Protein AF-A0A392TQQ2-F1 (afdb_monomer)

Secondary structure (DSSP, 8-state):
--S--HHHHHHHIIIIIHHHHHHHTT---S-TTT-HHHHHHHHHHHHSHHHHHHSPPHHHHHHHHHHHHHHHHHT-

Nearest PDB structures (foldseek):
  4j2f-assembly1_A-2  TM=9.736E-01  e=4.217E-05  Ricinus communis
  7zzn-assembly1_A-2  TM=9.541E-01  e=2.958E-03  Populus trichocarpa
  8a0p-assembly1_A  TM=9.483E-01  e=2.958E-03  Populus trichocarpa
  7dwe-assembly1_A  TM=9.502E-01  e=3.340E-03  Salix babylonica
  7dwf-assembly2_B  TM=9.554E-01  e=7.355E-03  Salix babylonica

Sequence (76 aa):
GEEIGLVDITGVFIAFWFPVIQEVAGLNVFNNEKFPKLYKWSKDLTNHQVVKEKLPNRETLLAYFRARYESLVASK

Structure (mmCIF, N/CA/C/O backbone):
data_AF-A0A392TQQ2-F1
#
_entry.id   AF-A0A392TQQ2-F1
#
loop_
_atom_site.group_PDB
_atom_site.id
_atom_site.type_symbol
_atom_site.label_atom_id
_atom_site.label_alt_id
_atom_site.label_comp_id
_atom_site.label_asym_id
_atom_site.label_entity_id
_atom_site.label_seq_id
_atom_site.pdbx_PDB_ins_code
_atom_site.Cartn_x
_atom_site.Cartn_y
_atom_site.Cartn_z
_atom_site.occupancy
_atom_site.B_iso_or_equiv
_atom_site.auth_seq_id
_atom_site.auth_co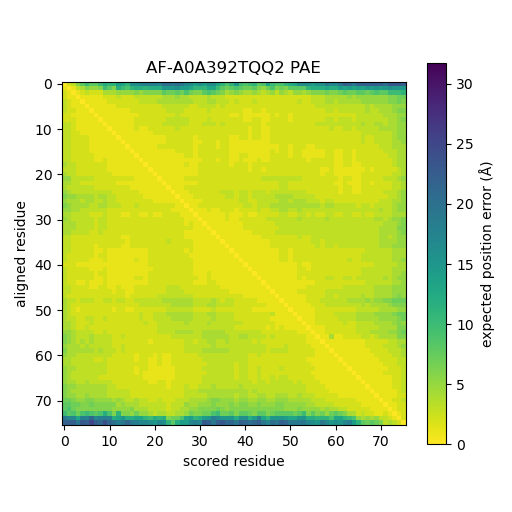mp_id
_atom_site.auth_asym_id
_atom_site.auth_atom_id
_atom_site.pdbx_PDB_model_num
ATOM 1 N N . GLY A 1 1 ? -10.374 4.742 12.629 1.00 66.44 1 GLY A N 1
ATOM 2 C CA . GLY A 1 1 ? -11.596 4.467 13.402 1.00 66.44 1 GLY A CA 1
ATOM 3 C C . GLY A 1 1 ? -11.374 3.208 14.201 1.00 66.44 1 GLY A C 1
ATOM 4 O O . GLY A 1 1 ? -10.252 2.716 14.203 1.00 66.44 1 GLY A O 1
ATOM 5 N N . GLU A 1 2 ? -12.411 2.713 14.863 1.00 82.88 2 GLU A N 1
ATOM 6 C CA . GLU A 1 2 ? -12.371 1.388 15.500 1.00 82.88 2 GLU A CA 1
ATOM 7 C C . GLU A 1 2 ? -12.602 0.269 14.469 1.00 82.88 2 GLU A C 1
ATOM 9 O O . GLU A 1 2 ? -11.992 -0.785 14.575 1.00 82.88 2 GLU A O 1
ATOM 14 N N . GLU A 1 3 ? -13.367 0.555 13.408 1.00 91.81 3 GLU A N 1
ATOM 15 C CA . GLU A 1 3 ? -13.721 -0.382 12.334 1.00 91.81 3 GLU A CA 1
ATOM 16 C C . GLU A 1 3 ? -13.303 0.134 10.946 1.00 91.81 3 GLU A C 1
ATOM 18 O O . GLU A 1 3 ? -13.085 1.337 10.756 1.00 91.81 3 GLU A O 1
ATOM 23 N N . ILE A 1 4 ? -13.232 -0.776 9.964 1.00 95.44 4 ILE A N 1
ATOM 24 C CA . ILE A 1 4 ? -12.996 -0.446 8.547 1.00 95.44 4 ILE A CA 1
ATOM 25 C C . ILE A 1 4 ? -14.189 0.338 7.991 1.00 95.44 4 ILE A C 1
ATOM 27 O O . ILE A 1 4 ? -15.318 -0.151 7.972 1.00 95.44 4 ILE A O 1
ATOM 31 N N . GLY A 1 5 ? -13.926 1.535 7.465 1.00 96.50 5 GLY A N 1
ATOM 32 C CA . GLY A 1 5 ? -14.918 2.381 6.807 1.00 96.50 5 GLY A CA 1
ATOM 33 C C . GLY A 1 5 ? -14.664 2.599 5.313 1.00 96.50 5 GLY A C 1
ATOM 34 O O . GLY A 1 5 ? -13.708 2.104 4.716 1.00 96.50 5 GLY A O 1
ATOM 35 N N . LEU A 1 6 ? -15.517 3.419 4.693 1.00 96.75 6 LEU A N 1
ATOM 36 C CA . LEU A 1 6 ? -15.431 3.760 3.266 1.00 96.75 6 LEU A CA 1
ATOM 37 C C . LEU A 1 6 ? -14.073 4.367 2.865 1.00 96.75 6 LEU A C 1
ATOM 39 O O . LEU A 1 6 ? -13.553 4.078 1.784 1.00 96.75 6 LEU A O 1
ATOM 43 N N . VAL A 1 7 ? -13.499 5.207 3.733 1.00 96.25 7 VAL A N 1
ATOM 44 C CA . VAL A 1 7 ? -12.192 5.838 3.489 1.00 96.25 7 VAL A CA 1
ATOM 45 C C . VAL A 1 7 ? -11.072 4.802 3.527 1.00 96.25 7 VAL A C 1
ATOM 47 O O . VAL A 1 7 ? -10.150 4.894 2.726 1.00 96.25 7 VAL A O 1
ATOM 50 N N . ASP A 1 8 ? -11.172 3.785 4.383 1.0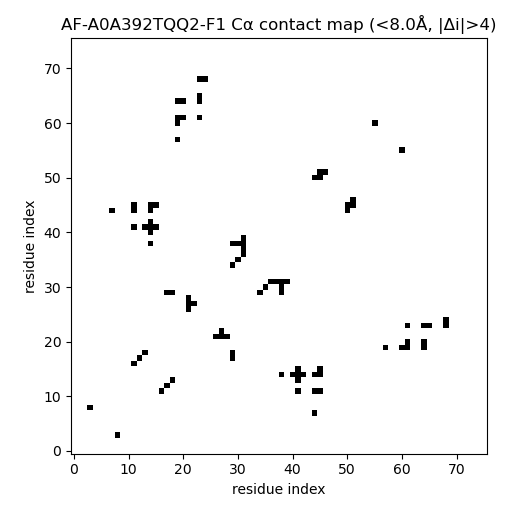0 97.19 8 ASP A N 1
ATOM 51 C CA . ASP A 1 8 ? -10.201 2.692 4.437 1.00 97.19 8 ASP A CA 1
ATOM 52 C C . ASP A 1 8 ? -10.245 1.850 3.158 1.00 97.19 8 ASP A C 1
ATOM 54 O O . ASP A 1 8 ? -9.210 1.579 2.551 1.00 97.19 8 ASP A O 1
ATOM 58 N N . ILE A 1 9 ? -11.455 1.521 2.690 1.00 96.06 9 ILE A N 1
ATOM 59 C CA . ILE A 1 9 ? -11.668 0.763 1.449 1.00 96.06 9 ILE A CA 1
ATOM 60 C C . ILE A 1 9 ? -11.136 1.536 0.241 1.00 96.06 9 ILE A C 1
ATOM 62 O O . ILE A 1 9 ? -10.408 0.979 -0.572 1.00 96.06 9 ILE A O 1
ATOM 66 N N . THR A 1 10 ? -11.460 2.824 0.123 1.00 96.56 10 THR A N 1
ATOM 67 C CA . THR A 1 10 ? -10.979 3.655 -0.996 1.00 96.56 10 THR A CA 1
ATOM 68 C C . THR A 1 10 ? -9.473 3.907 -0.896 1.00 96.56 10 THR A C 1
ATOM 70 O O . THR A 1 10 ? -8.745 3.873 -1.888 1.00 96.56 10 THR A O 1
ATOM 73 N N . GLY A 1 11 ? -8.987 4.140 0.321 1.00 97.00 11 GLY A N 1
ATOM 74 C CA . GLY A 1 11 ? -7.597 4.450 0.609 1.00 97.00 11 GLY A CA 1
ATOM 75 C C . GLY A 1 11 ? -6.656 3.255 0.463 1.00 97.00 11 GLY A C 1
ATOM 76 O O . GLY A 1 11 ? -5.449 3.459 0.334 1.00 97.00 11 GLY A O 1
ATOM 77 N N . VAL A 1 12 ? -7.165 2.020 0.430 1.00 96.69 12 VAL A N 1
ATOM 78 C CA . VAL A 1 12 ? -6.341 0.805 0.338 1.00 96.69 12 VAL A CA 1
ATOM 79 C C . VAL A 1 12 ? -5.336 0.850 -0.823 1.00 96.69 12 VAL A C 1
ATOM 81 O O . VAL A 1 12 ? -4.235 0.309 -0.713 1.00 96.69 12 VAL A O 1
ATOM 84 N N . PHE A 1 13 ? -5.658 1.577 -1.901 1.00 97.00 13 PHE A N 1
ATOM 85 C CA . PHE A 1 13 ? -4.732 1.868 -2.996 1.00 97.00 13 PHE A CA 1
ATOM 86 C C . PHE A 1 13 ? -3.421 2.508 -2.507 1.00 97.00 13 PHE A C 1
ATOM 88 O O . PHE A 1 13 ? -2.335 2.033 -2.841 1.00 97.00 13 PHE A O 1
ATOM 95 N N . ILE A 1 14 ? -3.516 3.546 -1.671 1.00 97.81 14 ILE A N 1
ATOM 96 C CA . ILE A 1 14 ? -2.372 4.235 -1.058 1.00 97.81 14 ILE A CA 1
ATOM 97 C C . ILE A 1 14 ? -1.630 3.289 -0.116 1.00 97.81 14 ILE A C 1
ATOM 99 O O . ILE A 1 14 ? -0.404 3.309 -0.053 1.00 97.81 14 ILE A O 1
ATOM 103 N N . ALA A 1 15 ? -2.366 2.461 0.625 1.00 97.12 15 ALA A N 1
ATOM 104 C CA . ALA A 1 15 ? -1.773 1.608 1.641 1.00 97.12 15 ALA A CA 1
ATOM 105 C C . ALA A 1 15 ? -0.983 0.424 1.062 1.00 97.12 15 ALA A C 1
ATOM 107 O O . ALA A 1 15 ? 0.021 0.024 1.652 1.00 97.12 15 ALA A O 1
ATOM 108 N N . PHE A 1 16 ? -1.423 -0.130 -0.072 1.00 97.12 16 PHE A N 1
ATOM 109 C CA . PHE A 1 16 ? -0.892 -1.386 -0.604 1.00 97.12 16 PHE A CA 1
ATOM 110 C C . PHE A 1 16 ? -0.304 -1.284 -2.020 1.00 97.12 16 PHE A C 1
ATOM 112 O O . PHE A 1 16 ? 0.821 -1.732 -2.236 1.00 97.12 16 PHE A O 1
ATOM 119 N N . TRP A 1 17 ? -1.005 -0.672 -2.981 1.00 97.69 17 TRP A N 1
ATOM 120 C CA . TRP A 1 17 ? -0.537 -0.604 -4.376 1.00 97.69 17 TRP A CA 1
ATOM 121 C C . TRP A 1 17 ? 0.541 0.462 -4.576 1.00 97.69 17 TRP A C 1
ATOM 123 O O . TRP A 1 17 ? 1.549 0.205 -5.233 1.00 97.69 17 TRP A O 1
ATOM 133 N N . PHE A 1 18 ? 0.361 1.649 -3.994 1.00 97.75 18 PHE A N 1
ATOM 134 C CA . PHE A 1 18 ? 1.303 2.755 -4.161 1.00 97.75 18 PHE A CA 1
ATOM 135 C C . PHE A 1 18 ? 2.738 2.425 -3.689 1.00 97.75 18 PHE A C 1
ATOM 137 O O . PHE A 1 18 ? 3.672 2.711 -4.442 1.00 97.75 18 PHE A O 1
ATOM 144 N N . PRO A 1 19 ? 2.960 1.759 -2.531 1.00 96.75 19 PRO A N 1
ATOM 145 C CA . PRO A 1 19 ? 4.291 1.311 -2.118 1.00 96.75 19 PRO A CA 1
ATOM 146 C C . PRO A 1 19 ? 4.978 0.385 -3.130 1.00 96.75 19 PRO A C 1
ATOM 148 O O . PRO A 1 19 ? 6.183 0.497 -3.336 1.00 96.75 19 PRO A O 1
ATOM 151 N N . VAL A 1 20 ? 4.2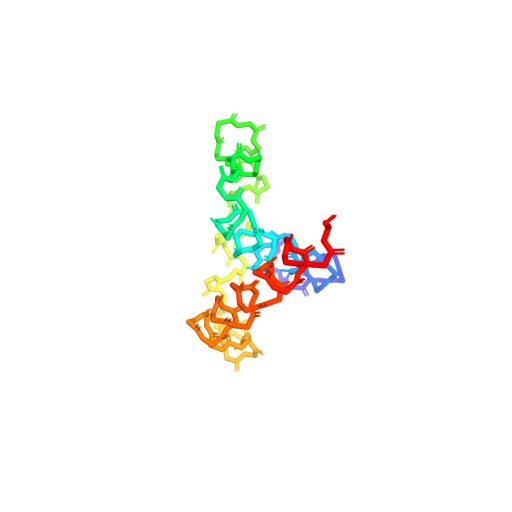22 -0.506 -3.782 1.00 97.44 20 VAL A N 1
ATOM 152 C CA . VAL A 1 20 ? 4.758 -1.410 -4.812 1.00 97.44 20 VAL A CA 1
ATOM 153 C C . VAL A 1 20 ? 5.159 -0.623 -6.058 1.00 97.44 20 VAL A C 1
ATOM 155 O O . VAL A 1 20 ? 6.248 -0.820 -6.588 1.00 97.44 20 VAL A O 1
ATOM 158 N N . ILE A 1 21 ? 4.316 0.313 -6.503 1.00 97.50 21 ILE A N 1
ATOM 159 C CA . ILE A 1 21 ? 4.600 1.150 -7.676 1.00 97.50 21 ILE A CA 1
ATOM 160 C C . ILE A 1 21 ? 5.857 2.000 -7.455 1.00 97.50 21 ILE A C 1
ATOM 162 O O . ILE A 1 21 ? 6.714 2.056 -8.335 1.00 97.50 21 ILE A O 1
ATOM 166 N N . GLN A 1 22 ? 5.991 2.647 -6.291 1.00 97.25 22 GLN A N 1
ATOM 167 C CA . GLN A 1 22 ? 7.168 3.473 -6.017 1.00 97.25 22 GLN A CA 1
ATOM 168 C C . GLN A 1 22 ? 8.443 2.626 -5.889 1.00 97.25 22 GLN A C 1
ATOM 170 O O . GLN A 1 22 ? 9.485 3.071 -6.354 1.00 97.25 22 GLN A O 1
ATOM 175 N N . GLU A 1 23 ? 8.368 1.402 -5.345 1.00 97.06 23 GLU A N 1
ATOM 176 C CA . GLU A 1 23 ? 9.511 0.478 -5.316 1.00 97.06 23 GLU A CA 1
ATOM 177 C C . GLU A 1 23 ? 9.993 0.159 -6.733 1.00 97.06 23 GLU A C 1
ATOM 179 O O . GLU A 1 23 ? 11.180 0.292 -7.020 1.00 97.06 23 GLU A O 1
ATOM 184 N N . VAL A 1 24 ? 9.074 -0.199 -7.636 1.00 97.38 24 VAL A N 1
ATOM 185 C CA . VAL A 1 24 ? 9.406 -0.476 -9.043 1.00 97.38 24 VAL A CA 1
ATOM 186 C C . VAL A 1 24 ? 10.012 0.745 -9.732 1.00 97.38 24 VAL A C 1
ATOM 188 O O . VAL A 1 24 ? 10.953 0.610 -10.509 1.00 97.38 24 VAL A O 1
ATOM 191 N N . ALA A 1 25 ? 9.503 1.938 -9.430 1.00 95.88 25 ALA A N 1
ATOM 192 C CA . ALA A 1 25 ? 10.006 3.185 -9.990 1.00 95.88 25 ALA A CA 1
ATOM 193 C C . ALA A 1 25 ? 11.290 3.709 -9.307 1.00 95.88 25 ALA A C 1
ATOM 195 O O . ALA A 1 25 ? 11.802 4.749 -9.718 1.00 95.88 25 ALA A O 1
ATOM 196 N N . GLY A 1 26 ? 11.800 3.048 -8.258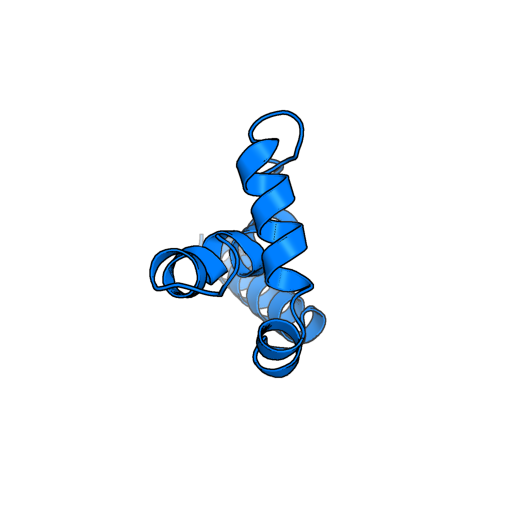 1.00 95.81 26 GLY A N 1
ATOM 197 C CA . GLY A 1 26 ? 12.950 3.529 -7.481 1.00 95.81 26 GLY A CA 1
ATOM 198 C C . GLY A 1 26 ? 12.683 4.834 -6.715 1.00 95.81 26 GLY A C 1
ATOM 199 O O . GLY A 1 26 ? 13.598 5.618 -6.471 1.00 95.81 26 GLY A O 1
ATOM 200 N N . LEU A 1 27 ? 11.425 5.098 -6.360 1.00 96.56 27 LEU A N 1
ATOM 201 C CA . LEU A 1 27 ? 10.969 6.322 -5.707 1.00 96.56 27 LEU A CA 1
ATOM 202 C C . LEU A 1 27 ? 10.725 6.111 -4.207 1.00 96.56 27 LEU A C 1
ATOM 204 O O . LEU A 1 27 ? 10.242 5.070 -3.766 1.00 96.56 27 LEU A O 1
ATOM 208 N N . ASN A 1 28 ? 10.972 7.160 -3.420 1.00 95.88 28 ASN A N 1
ATOM 209 C CA . ASN A 1 28 ? 10.698 7.196 -1.979 1.0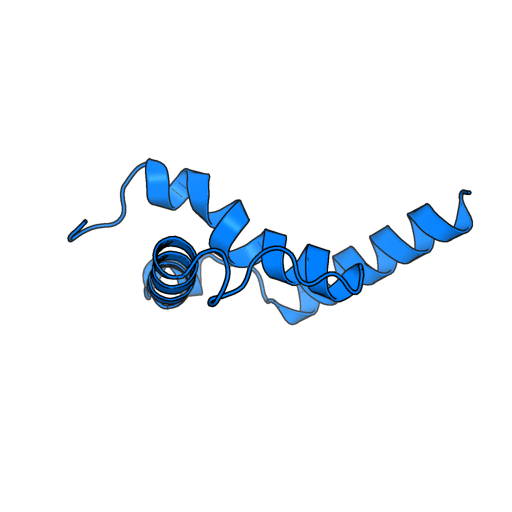0 95.88 28 ASN A CA 1
ATOM 210 C C . ASN A 1 28 ? 9.789 8.389 -1.625 1.00 95.88 28 ASN A C 1
ATOM 212 O O . ASN A 1 28 ? 10.195 9.355 -0.963 1.00 95.88 28 ASN A O 1
ATOM 216 N N . VAL A 1 29 ? 8.560 8.360 -2.150 1.00 96.88 29 VAL A N 1
ATOM 217 C CA . VAL A 1 29 ? 7.576 9.437 -1.963 1.00 96.88 29 VAL A CA 1
ATOM 218 C C . VAL A 1 29 ? 6.786 9.212 -0.681 1.00 96.88 29 VAL A C 1
ATOM 220 O O . VAL A 1 29 ? 6.798 10.075 0.193 1.00 96.88 29 VAL A O 1
ATOM 223 N N . PHE A 1 30 ? 6.132 8.058 -0.547 1.00 97.56 30 PHE A N 1
ATOM 224 C CA . PHE A 1 30 ? 5.338 7.713 0.626 1.00 97.56 30 PHE A CA 1
ATOM 225 C C . PHE A 1 30 ? 6.198 6.974 1.655 1.00 97.56 30 PHE A C 1
ATOM 227 O O . PHE A 1 30 ? 6.538 5.805 1.467 1.00 97.56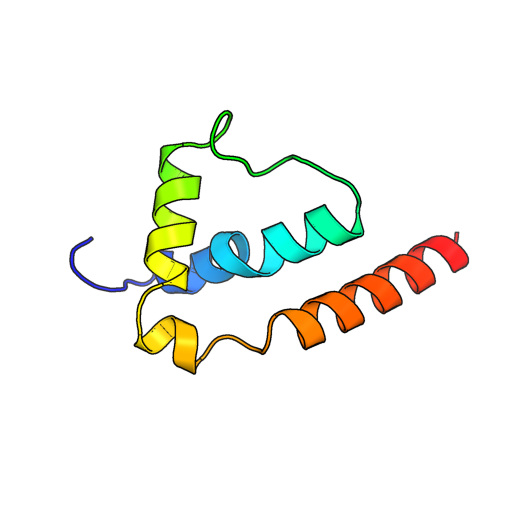 30 PHE A O 1
ATOM 234 N N . ASN A 1 31 ? 6.555 7.671 2.736 1.00 97.19 31 ASN A N 1
ATOM 235 C CA . ASN A 1 31 ? 7.354 7.144 3.839 1.00 97.19 31 ASN A CA 1
ATOM 236 C C . ASN A 1 31 ? 6.946 7.750 5.191 1.00 97.19 31 ASN A C 1
ATOM 238 O O . ASN A 1 31 ? 6.198 8.729 5.258 1.00 97.19 31 ASN A O 1
ATOM 242 N N . ASN A 1 32 ? 7.449 7.147 6.270 1.00 97.75 32 ASN A N 1
ATOM 243 C CA . ASN A 1 32 ? 7.097 7.513 7.639 1.00 97.75 32 ASN A CA 1
ATOM 244 C C . ASN A 1 32 ? 7.562 8.921 8.041 1.00 97.75 32 ASN A C 1
ATOM 246 O O . ASN A 1 32 ? 6.899 9.566 8.842 1.00 97.75 32 ASN A O 1
ATOM 250 N N . GLU A 1 33 ? 8.676 9.410 7.495 1.00 98.00 33 GLU A N 1
ATOM 251 C CA . GLU A 1 33 ? 9.198 10.742 7.828 1.00 98.00 33 GLU A CA 1
ATOM 252 C C . GLU A 1 33 ? 8.290 11.848 7.282 1.00 98.00 33 GLU A C 1
ATOM 254 O O . GLU A 1 33 ? 7.966 12.799 7.989 1.00 98.00 33 GLU A O 1
ATOM 259 N N . LYS A 1 34 ? 7.832 11.699 6.033 1.00 97.69 34 LYS A N 1
ATOM 260 C CA . LYS A 1 34 ? 6.970 12.683 5.364 1.00 97.69 34 LYS A CA 1
ATOM 261 C C . LYS A 1 34 ? 5.505 12.557 5.772 1.00 97.69 34 LYS A C 1
ATOM 263 O O . LYS A 1 34 ? 4.811 13.563 5.891 1.00 97.69 34 LYS A O 1
ATOM 268 N N . PHE A 1 35 ? 5.023 11.331 5.975 1.00 98.06 35 PHE A N 1
ATOM 269 C CA . PHE A 1 35 ? 3.606 11.049 6.208 1.00 98.06 35 PHE A CA 1
ATOM 270 C C . PHE A 1 35 ? 3.382 10.116 7.407 1.00 98.06 35 PHE A C 1
ATOM 272 O O . PHE A 1 35 ? 2.734 9.083 7.250 1.00 98.06 35 PHE A O 1
ATOM 279 N N . PRO A 1 36 ? 3.846 10.453 8.623 1.00 98.06 36 PRO A N 1
ATOM 280 C CA . PRO A 1 36 ? 3.878 9.515 9.753 1.00 98.06 36 PRO A CA 1
ATOM 281 C C . PRO A 1 36 ? 2.506 8.927 10.107 1.00 98.06 36 PRO A C 1
ATOM 283 O O . PRO A 1 36 ? 2.367 7.726 10.334 1.00 98.06 36 PRO A O 1
ATOM 286 N N . LYS A 1 37 ? 1.453 9.754 10.097 1.00 97.94 37 LYS A N 1
ATOM 287 C CA . LYS A 1 37 ? 0.084 9.304 10.406 1.00 97.94 37 LYS A CA 1
ATOM 288 C C . LYS A 1 37 ? -0.484 8.384 9.323 1.00 97.94 37 LYS A C 1
ATOM 290 O O . LYS A 1 37 ? -1.065 7.354 9.645 1.00 97.94 37 LYS A O 1
ATOM 295 N N . LEU A 1 38 ? -0.299 8.747 8.054 1.00 97.69 38 LEU A N 1
ATOM 296 C CA . LEU A 1 38 ? -0.796 7.965 6.919 1.00 97.69 38 LEU A CA 1
ATOM 297 C C . LEU A 1 38 ? 0.009 6.672 6.744 1.00 97.69 38 LEU A C 1
ATOM 299 O O . LEU A 1 38 ? -0.553 5.636 6.419 1.00 97.69 38 LEU A O 1
ATOM 303 N N . TYR A 1 39 ? 1.313 6.712 7.010 1.00 98.12 39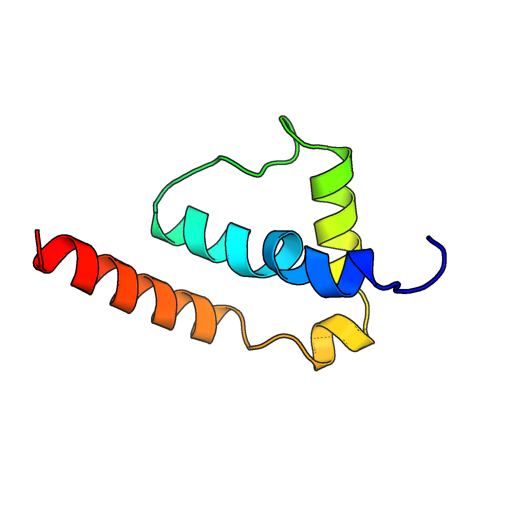 TYR A N 1
ATOM 304 C CA . TYR A 1 39 ? 2.172 5.536 7.002 1.00 98.12 39 TYR A CA 1
ATOM 305 C C . TYR A 1 39 ? 1.788 4.564 8.119 1.00 98.12 39 TYR A C 1
ATOM 307 O O . TYR A 1 39 ? 1.671 3.368 7.881 1.00 98.12 39 TYR A O 1
ATOM 315 N N . LYS A 1 40 ? 1.504 5.057 9.329 1.00 97.75 40 LYS A N 1
ATOM 316 C CA . LYS A 1 40 ? 0.956 4.203 10.388 1.00 97.75 40 LYS A CA 1
ATOM 317 C C . LYS A 1 40 ? -0.384 3.586 9.976 1.00 97.75 40 LYS A C 1
ATOM 319 O O . LYS A 1 40 ? -0.528 2.371 10.034 1.00 97.75 40 LYS A O 1
ATOM 324 N N . TRP A 1 41 ? -1.321 4.401 9.490 1.00 97.81 41 TRP A N 1
ATOM 325 C CA . TRP A 1 41 ? -2.619 3.917 9.016 1.00 97.81 41 TRP A CA 1
ATOM 326 C C . TRP A 1 41 ? -2.487 2.853 7.918 1.00 97.81 41 TRP A C 1
ATOM 328 O O . TRP A 1 41 ? -3.191 1.849 7.967 1.00 97.81 41 TRP A O 1
ATOM 338 N N . SER A 1 42 ? -1.560 3.005 6.964 1.00 97.50 42 SER A N 1
ATOM 339 C CA . SER A 1 42 ? -1.380 2.003 5.909 1.00 97.50 42 SER A CA 1
ATOM 340 C C . SER A 1 42 ? -0.884 0.673 6.465 1.00 97.50 42 SER A C 1
ATOM 342 O O . SER A 1 42 ? -1.344 -0.388 6.034 1.00 97.50 42 SER A O 1
ATOM 344 N N . LYS A 1 43 ? 0.027 0.710 7.446 1.00 96.81 43 LYS A N 1
ATOM 345 C CA . LYS A 1 43 ? 0.505 -0.485 8.148 1.00 96.81 43 LYS A CA 1
ATOM 346 C C . LYS A 1 43 ? -0.605 -1.138 8.961 1.00 96.81 43 LYS A C 1
ATOM 348 O O . LYS A 1 43 ? -0.710 -2.359 8.918 1.00 96.81 43 LYS A O 1
ATOM 353 N N . ASP A 1 44 ? -1.429 -0.360 9.650 1.00 96.81 44 ASP A N 1
ATOM 354 C CA . ASP A 1 44 ? -2.549 -0.879 10.436 1.00 96.81 44 ASP A CA 1
ATOM 355 C C . ASP A 1 44 ? -3.603 -1.523 9.513 1.00 96.81 44 ASP A C 1
ATOM 357 O O . ASP A 1 44 ? -3.972 -2.683 9.706 1.00 96.81 44 ASP A O 1
ATOM 361 N N . LEU A 1 45 ? -3.990 -0.837 8.430 1.00 96.75 45 LEU A N 1
ATOM 362 C CA . LEU A 1 45 ? -4.973 -1.323 7.458 1.00 96.75 45 LEU A CA 1
ATOM 363 C C . LEU A 1 45 ? -4.511 -2.606 6.758 1.00 96.75 45 LEU A C 1
ATOM 365 O O . LEU A 1 45 ? -5.248 -3.586 6.706 1.00 96.75 45 LEU A O 1
ATOM 369 N N . THR A 1 46 ? -3.279 -2.631 6.243 1.00 96.00 46 THR A N 1
ATOM 370 C CA . THR A 1 46 ? -2.727 -3.820 5.563 1.00 96.00 46 THR A CA 1
ATOM 371 C C . THR A 1 46 ? -2.417 -4.968 6.520 1.00 96.00 46 THR A C 1
ATOM 373 O O . THR A 1 46 ? -2.199 -6.090 6.065 1.00 96.00 46 THR A O 1
ATOM 376 N N . ASN A 1 47 ? -2.400 -4.723 7.834 1.00 95.75 47 ASN A N 1
ATOM 377 C CA . ASN A 1 47 ? -2.273 -5.769 8.842 1.00 95.75 47 ASN A CA 1
ATOM 378 C C . ASN A 1 47 ? -3.605 -6.336 9.328 1.00 95.75 47 ASN A C 1
ATOM 380 O O . ASN A 1 47 ? -3.588 -7.431 9.895 1.00 95.75 47 ASN A O 1
ATOM 384 N N . HIS A 1 48 ? -4.718 -5.647 9.078 1.00 95.94 48 HIS A N 1
ATOM 385 C CA . HIS A 1 48 ? -6.053 -6.106 9.432 1.00 95.94 48 HIS A CA 1
ATOM 386 C C . HIS A 1 48 ? -6.378 -7.442 8.746 1.00 95.94 48 HIS A C 1
ATOM 388 O O . HIS A 1 48 ? -6.169 -7.594 7.541 1.00 95.94 48 HIS A O 1
ATOM 394 N N . GLN A 1 49 ? -6.923 -8.403 9.498 1.00 94.69 49 GLN A N 1
ATOM 395 C CA . GLN A 1 49 ? -7.123 -9.783 9.038 1.00 94.69 49 GLN A CA 1
ATOM 396 C C . GLN A 1 49 ? -7.929 -9.861 7.733 1.00 94.69 49 GLN A C 1
ATOM 398 O O . GLN A 1 49 ? -7.438 -10.381 6.734 1.00 94.69 49 GLN A O 1
ATOM 403 N N . VAL A 1 50 ? -9.124 -9.260 7.711 1.00 94.69 50 VAL A N 1
ATOM 404 C CA . VAL A 1 50 ? -9.992 -9.248 6.518 1.00 94.69 50 VAL A CA 1
ATOM 405 C C . VAL A 1 50 ? -9.296 -8.617 5.311 1.00 94.69 50 VAL A C 1
ATOM 407 O O . VAL A 1 50 ? -9.455 -9.086 4.192 1.00 94.69 50 VAL A O 1
ATOM 410 N N . VAL A 1 51 ? -8.495 -7.569 5.517 1.00 95.75 51 VAL A N 1
ATOM 411 C CA . VAL A 1 51 ? -7.785 -6.904 4.420 1.00 95.75 51 VAL A CA 1
ATOM 412 C C . VAL A 1 51 ? -6.704 -7.829 3.873 1.00 95.75 51 VAL A C 1
ATOM 414 O O . VAL A 1 51 ? -6.660 -8.054 2.667 1.00 95.75 51 VAL A O 1
ATOM 417 N N . LYS A 1 52 ? -5.891 -8.445 4.739 1.00 93.69 52 LYS A N 1
ATOM 418 C CA . LYS A 1 52 ? -4.862 -9.418 4.334 1.00 93.69 52 LYS A CA 1
ATOM 419 C C . LYS A 1 52 ? -5.418 -10.574 3.511 1.00 93.69 52 LYS A C 1
ATOM 421 O O . LYS A 1 52 ? -4.787 -10.967 2.539 1.00 93.69 52 LYS A O 1
ATOM 426 N N . GLU A 1 53 ? -6.586 -11.091 3.879 1.00 96.12 53 GLU A N 1
ATOM 427 C CA . GLU A 1 53 ? -7.248 -12.190 3.164 1.00 96.12 53 GLU A CA 1
ATOM 428 C C . GLU A 1 53 ? -7.785 -11.780 1.780 1.00 96.12 53 GLU A C 1
ATOM 430 O O . GLU A 1 53 ? -8.012 -12.639 0.929 1.00 96.12 53 GLU A O 1
ATOM 435 N N . LYS A 1 54 ? -8.013 -10.480 1.545 1.00 95.88 54 LYS A N 1
ATOM 436 C CA . LYS A 1 54 ? -8.573 -9.949 0.289 1.00 95.88 54 LYS A CA 1
ATOM 437 C C . LYS A 1 54 ? -7.534 -9.302 -0.621 1.00 95.88 54 LYS A C 1
ATOM 439 O O . LYS A 1 54 ? -7.781 -9.180 -1.821 1.00 95.88 54 LYS A O 1
ATOM 444 N N . LEU A 1 55 ? -6.403 -8.863 -0.075 1.00 95.62 55 LEU A N 1
ATOM 445 C CA . LEU A 1 55 ? -5.324 -8.278 -0.860 1.00 95.62 55 LEU A CA 1
ATOM 446 C C . LEU A 1 55 ? -4.664 -9.340 -1.751 1.00 95.62 55 LEU A C 1
ATOM 448 O O . LEU A 1 55 ? -4.491 -10.487 -1.332 1.00 95.62 55 LEU A O 1
ATOM 452 N N . PRO A 1 56 ? -4.260 -8.977 -2.978 1.00 95.62 56 PRO A N 1
ATOM 453 C CA . PRO A 1 56 ? -3.541 -9.903 -3.834 1.00 95.62 56 PRO A CA 1
ATOM 454 C C . PRO A 1 56 ? -2.145 -10.183 -3.263 1.00 95.62 56 PRO A C 1
ATOM 456 O O . PRO A 1 56 ? -1.600 -9.419 -2.464 1.00 95.62 56 PRO A O 1
ATOM 459 N N . ASN A 1 57 ? -1.527 -11.274 -3.716 1.00 95.69 57 ASN A N 1
ATOM 460 C CA . ASN A 1 57 ? -0.154 -11.585 -3.342 1.00 95.69 57 ASN A CA 1
ATOM 461 C C . ASN A 1 57 ? 0.795 -10.458 -3.794 1.00 95.69 57 ASN A C 1
ATOM 463 O O . ASN A 1 57 ? 0.843 -10.097 -4.973 1.00 95.69 57 ASN A O 1
ATOM 467 N N . ARG A 1 58 ? 1.567 -9.918 -2.846 1.00 94.81 58 ARG A N 1
ATOM 468 C CA . ARG A 1 58 ? 2.469 -8.785 -3.079 1.00 94.81 58 ARG A CA 1
ATOM 469 C C . ARG A 1 58 ? 3.517 -9.068 -4.155 1.00 94.81 58 ARG A C 1
ATOM 471 O O . ARG A 1 58 ? 3.748 -8.209 -4.996 1.00 94.81 58 ARG A O 1
ATOM 478 N N . GLU A 1 59 ? 4.123 -10.250 -4.148 1.00 95.62 59 GLU A N 1
ATOM 479 C CA . GLU A 1 59 ? 5.183 -10.606 -5.101 1.00 95.62 59 GLU A CA 1
ATOM 480 C C . GLU A 1 59 ? 4.639 -10.733 -6.525 1.00 95.62 59 GLU A C 1
ATOM 482 O O . GLU A 1 59 ? 5.266 -10.278 -7.481 1.00 95.62 59 GLU A O 1
ATOM 487 N N . THR A 1 60 ? 3.416 -11.249 -6.666 1.00 95.88 60 THR A N 1
ATOM 488 C CA . THR A 1 60 ? 2.708 -11.261 -7.955 1.00 95.88 60 THR A CA 1
ATOM 489 C C . THR A 1 60 ? 2.440 -9.838 -8.447 1.00 95.88 60 THR A C 1
ATOM 491 O O . THR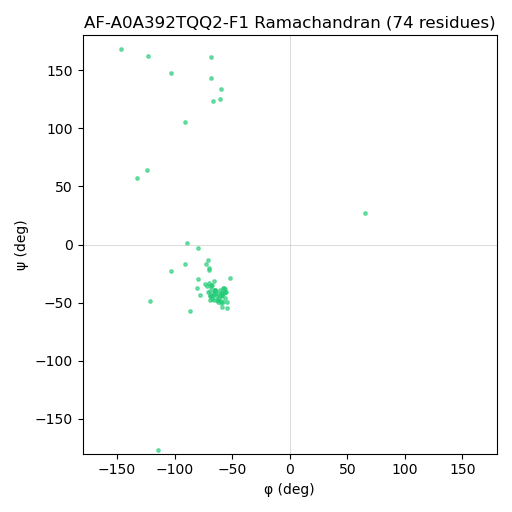 A 1 60 ? 2.682 -9.526 -9.613 1.00 95.88 60 THR A O 1
ATOM 494 N N . LEU A 1 61 ? 1.986 -8.949 -7.557 1.00 96.50 61 LEU A N 1
ATOM 495 C CA . LEU A 1 61 ? 1.738 -7.547 -7.895 1.00 96.50 61 LEU A CA 1
ATOM 496 C C . LEU A 1 61 ? 3.032 -6.812 -8.281 1.00 96.50 61 LEU A C 1
ATOM 498 O O . LEU A 1 61 ? 3.043 -6.028 -9.230 1.00 96.50 61 LEU A O 1
ATOM 502 N N . LEU A 1 62 ? 4.127 -7.088 -7.573 1.00 97.50 62 LEU A N 1
ATOM 503 C CA . LEU A 1 62 ? 5.447 -6.533 -7.846 1.00 97.50 62 LEU A CA 1
ATOM 504 C C . LEU A 1 62 ? 5.964 -6.970 -9.219 1.00 97.50 62 LEU A C 1
ATOM 506 O O . LEU A 1 62 ? 6.387 -6.123 -10.001 1.00 97.50 62 LEU A O 1
ATOM 510 N N . ALA A 1 63 ? 5.874 -8.263 -9.544 1.00 97.75 63 ALA A N 1
ATOM 511 C CA . ALA A 1 63 ? 6.248 -8.783 -10.858 1.00 97.75 63 ALA A CA 1
ATOM 512 C C . ALA A 1 63 ? 5.425 -8.136 -11.985 1.00 97.75 63 ALA A C 1
ATOM 514 O O . ALA A 1 63 ? 5.993 -7.697 -12.986 1.00 97.75 63 ALA A O 1
ATOM 515 N N . TYR A 1 64 ? 4.107 -8.000 -11.792 1.00 97.44 64 TYR A N 1
ATOM 516 C CA . TYR A 1 64 ? 3.228 -7.317 -12.743 1.00 97.44 64 TYR A CA 1
ATOM 517 C C . TYR A 1 64 ? 3.664 -5.867 -12.992 1.00 97.44 64 TYR A C 1
ATOM 519 O O . TYR A 1 64 ? 3.813 -5.453 -14.144 1.00 97.44 64 TYR A O 1
ATOM 527 N N . PHE A 1 65 ? 3.904 -5.088 -11.932 1.00 97.75 65 PHE A N 1
ATOM 528 C CA . PHE A 1 65 ? 4.302 -3.690 -12.096 1.00 97.75 65 PHE A CA 1
ATOM 529 C C . PHE A 1 65 ? 5.717 -3.530 -12.649 1.00 97.75 65 PHE A C 1
ATOM 531 O O . PHE A 1 65 ? 5.926 -2.600 -13.424 1.00 97.75 65 PHE A O 1
ATOM 538 N N . ARG A 1 66 ? 6.659 -4.433 -12.335 1.00 97.62 66 ARG A N 1
ATOM 539 C CA . ARG A 1 66 ? 7.990 -4.454 -12.967 1.00 97.62 66 ARG A CA 1
ATOM 540 C C . ARG A 1 66 ? 7.877 -4.625 -14.478 1.00 97.62 66 ARG A C 1
ATOM 542 O O . ARG A 1 66 ? 8.318 -3.744 -15.209 1.00 97.62 66 ARG A O 1
ATOM 549 N N . ALA A 1 67 ? 7.172 -5.660 -14.935 1.00 97.44 67 ALA A N 1
ATOM 550 C CA . ALA A 1 67 ? 6.955 -5.894 -16.363 1.00 97.44 67 ALA A CA 1
ATOM 551 C C . ALA A 1 67 ? 6.238 -4.710 -17.042 1.00 97.44 67 ALA A C 1
ATOM 553 O O . ALA A 1 67 ? 6.601 -4.279 -18.139 1.00 97.44 67 ALA A O 1
ATOM 554 N N . ARG A 1 68 ? 5.233 -4.128 -16.371 1.00 96.75 68 ARG A N 1
ATOM 555 C CA . ARG A 1 68 ? 4.519 -2.944 -16.867 1.00 96.75 68 ARG A CA 1
ATOM 556 C C . ARG A 1 68 ? 5.442 -1.732 -17.003 1.00 96.75 68 ARG A C 1
ATOM 558 O O . ARG A 1 68 ? 5.321 -1.004 -17.987 1.00 96.75 68 ARG A O 1
ATOM 565 N N . TYR A 1 69 ? 6.315 -1.502 -16.025 1.00 95.88 69 TYR A N 1
ATOM 566 C CA . TYR A 1 69 ? 7.270 -0.398 -16.019 1.00 95.88 69 TYR A CA 1
ATOM 567 C C . TYR A 1 69 ? 8.328 -0.567 -17.111 1.00 95.88 69 TYR A C 1
ATOM 569 O O . TYR A 1 69 ? 8.541 0.359 -17.888 1.00 95.88 69 TYR A O 1
ATOM 577 N N . GLU A 1 70 ? 8.911 -1.759 -17.244 1.00 96.06 70 GLU A N 1
ATOM 578 C CA . GLU A 1 70 ? 9.858 -2.096 -18.315 1.00 96.06 70 GLU A CA 1
ATOM 579 C C . GLU A 1 70 ? 9.248 -1.859 -19.702 1.00 96.06 70 GLU A C 1
ATOM 581 O O . GLU A 1 70 ? 9.856 -1.194 -20.537 1.00 96.06 70 GLU A O 1
ATOM 586 N N . SER A 1 71 ? 8.006 -2.303 -19.924 1.00 96.75 71 SER A N 1
ATOM 587 C CA . SER A 1 71 ? 7.275 -2.053 -21.172 1.00 96.75 71 SER A CA 1
ATOM 588 C C . SER A 1 71 ? 7.075 -0.558 -21.456 1.00 96.75 71 SER A C 1
ATOM 590 O O . SER A 1 71 ? 7.241 -0.126 -22.598 1.00 96.75 71 SER A O 1
ATOM 592 N N . LEU A 1 72 ? 6.746 0.247 -20.437 1.00 94.69 72 LEU A N 1
ATOM 593 C CA . LEU A 1 72 ? 6.612 1.702 -20.584 1.00 94.69 72 LEU A CA 1
ATOM 594 C C . LEU A 1 72 ? 7.938 2.372 -20.929 1.00 94.69 72 LEU A C 1
ATOM 596 O O . LEU A 1 72 ? 7.946 3.316 -21.711 1.00 94.69 72 LEU A O 1
ATOM 600 N N . VAL A 1 73 ? 9.034 1.913 -20.328 1.00 93.81 73 VAL A N 1
ATOM 601 C CA . VAL A 1 73 ? 10.373 2.448 -20.587 1.00 93.81 73 VAL A CA 1
ATOM 602 C C . VAL A 1 73 ? 10.857 2.053 -21.981 1.00 93.81 73 VAL A C 1
ATOM 604 O O . VAL A 1 73 ? 11.398 2.902 -22.672 1.00 93.81 73 VAL A O 1
ATOM 607 N N . ALA A 1 74 ? 10.612 0.819 -22.423 1.00 92.62 74 ALA A N 1
ATOM 608 C CA . ALA A 1 74 ? 10.994 0.347 -23.756 1.00 92.62 74 ALA A CA 1
ATOM 609 C C . ALA A 1 74 ? 10.177 0.979 -24.899 1.00 92.62 74 ALA A C 1
ATOM 611 O O . ALA A 1 74 ? 10.606 0.949 -26.047 1.00 92.62 74 ALA A O 1
ATOM 612 N N . SER A 1 75 ? 8.993 1.520 -24.594 1.00 87.75 75 SER A N 1
ATOM 613 C CA . SER A 1 75 ? 8.130 2.211 -25.564 1.00 87.75 75 SER A CA 1
ATOM 614 C C . SER A 1 75 ? 8.423 3.716 -25.682 1.00 87.75 75 S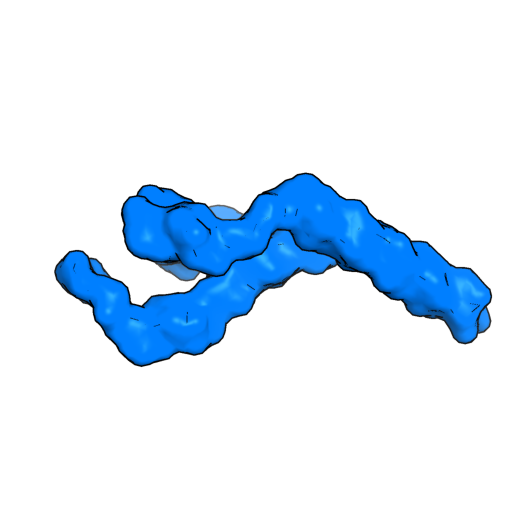ER A C 1
ATOM 616 O O . SER A 1 75 ? 7.697 4.411 -26.393 1.00 87.75 75 SER A O 1
ATOM 618 N N . LYS A 1 76 ? 9.414 4.229 -24.943 1.00 67.06 76 LYS A N 1
ATOM 619 C CA . LYS A 1 76 ? 9.912 5.607 -25.049 1.00 67.06 76 LYS A CA 1
ATOM 620 C C . LYS A 1 76 ? 11.105 5.669 -25.988 1.00 67.06 76 LYS A C 1
ATOM 622 O O . LYS A 1 76 ? 11.194 6.692 -26.698 1.00 67.06 76 LYS A O 1
#

Foldseek 3Di:
DVDDDPCLVVCLCVLQVVVLLCVLVVHDDDDCVVCVPVPVSSVVSCPDPVNVVVDDDNVVSNVVSNVVVVVVVVVD

Solvent-accessible surface area (backbone atoms only — not comparable to full-atom values): 4545 Å² total; per-residue (Å²): 125,98,65,91,47,72,66,53,66,67,43,41,50,66,46,55,52,46,59,46,54,29,56,68,68,74,48,86,78,89,42,55,87,84,35,46,71,61,42,48,48,22,55,53,52,61,63,33,67,74,47,49,75,68,52,76,63,62,69,61,52,41,53,52,49,42,55,52,49,52,53,56,59,76,71,107

InterPro domains:
  IPR004046 Glutathione S-transferase, C-terminal [PF00043] (1-47)
  IPR036282 Glutathione S-transferase, C-terminal domain superfamily [SSF47616] (1-70)
  IPR045074 Glutathione S-transferases Tau, C-terminal alpha-helical domain, plant [cd03185] (1-68)

pLDDT: mean 95.46, std 5.21, range [66.44, 98.12]

Radius of gyration: 13.87 Å; Cα contacts (8 Å, |Δi|>4): 47; chains: 1; bounding box: 28×25×41 Å

Mean predicted aligned error: 2.97 Å

Organism: NCBI:txid97028